Protein AF-A0A0G2G423-F1 (afdb_monomer_lite)

Radius of gyration: 23.47 Å; chains: 1; bounding box: 65×28×78 Å

Foldseek 3Di:
DDDPPPPPPPPPPPDDPVRVVVVVVCVVCDPCCVVCVVVCCVPPPDVVVVVVCVVVVVVVVVVVVVLVVVCVVDVDDPSPLVVCCVPPHVVVSVVVVVVVVVVVVVVVVVVVVVVVVVVVVVVPPCPVVVVCVVVVD

Sequence (137 aa):
MMHFEGRRRSLNRELGRWQIFMIAISTIIGIGFVTRAGEILAFGGPATVLLSFALVGLVAVAVMEGISEMVVTWPISNPLVEFVRRFVDRDFAVVVCVAYWYTWAITFAALISTAGGIVKYWNNSKAAETLVHEFAY

Organism: NCBI:txid420778

pLDDT: mean 81.39, std 15.09, range [38.56, 96.56]

Structure (mmCIF, N/CA/C/O backbone):
data_AF-A0A0G2G423-F1
#
_entry.id   AF-A0A0G2G423-F1
#
loop_
_atom_site.group_PDB
_atom_site.id
_atom_site.type_symbol
_atom_site.label_atom_id
_atom_site.label_alt_id
_atom_site.label_comp_id
_atom_site.label_asym_id
_atom_site.label_entity_id
_atom_site.label_seq_id
_atom_site.pdbx_PDB_ins_code
_atom_site.Cartn_x
_atom_site.Cartn_y
_atom_site.Cartn_z
_atom_site.occupancy
_atom_site.B_iso_or_equiv
_atom_site.auth_seq_id
_atom_site.auth_comp_id
_atom_site.auth_asym_id
_atom_site.auth_atom_id
_atom_site.pdbx_PDB_model_num
ATOM 1 N N . MET A 1 1 ? -0.450 9.132 52.143 1.00 45.62 1 MET A N 1
ATOM 2 C CA . MET A 1 1 ? -0.134 7.737 51.748 1.00 45.62 1 MET A CA 1
ATOM 3 C C . MET A 1 1 ? -1.252 7.280 50.818 1.00 45.62 1 MET A C 1
ATOM 5 O O . MET A 1 1 ? -2.385 7.358 51.253 1.00 45.62 1 MET A O 1
ATOM 9 N N . MET A 1 2 ? -1.075 6.907 49.550 1.00 38.56 2 MET A N 1
ATOM 10 C CA . MET A 1 2 ? 0.096 6.468 48.785 1.00 38.56 2 MET A CA 1
ATOM 11 C C . MET A 1 2 ? 0.048 7.051 47.363 1.00 38.56 2 MET A C 1
ATOM 13 O O . MET A 1 2 ? -1.002 7.057 46.726 1.00 38.56 2 MET A O 1
ATOM 17 N N . HIS A 1 3 ? 1.204 7.505 46.880 1.00 44.69 3 HIS A N 1
ATOM 18 C CA . HIS A 1 3 ? 1.475 7.768 45.471 1.00 44.69 3 HIS A CA 1
ATOM 19 C C . HIS A 1 3 ? 1.554 6.438 44.709 1.00 44.69 3 HIS A C 1
ATOM 21 O O . HIS A 1 3 ? 2.371 5.588 45.060 1.00 44.69 3 HIS A O 1
ATOM 27 N N . PHE A 1 4 ? 0.772 6.285 43.639 1.00 50.41 4 PHE A N 1
ATOM 28 C CA . PHE A 1 4 ? 1.051 5.309 42.584 1.00 50.41 4 PHE A CA 1
ATOM 29 C C . PHE A 1 4 ? 1.582 6.048 41.354 1.00 50.41 4 PHE A C 1
ATOM 31 O O . PHE A 1 4 ? 0.849 6.419 40.441 1.00 50.41 4 PHE A O 1
ATOM 38 N N . GLU A 1 5 ? 2.897 6.259 41.358 1.00 49.69 5 GLU A N 1
ATOM 39 C CA . GLU A 1 5 ? 3.690 6.741 40.229 1.00 49.69 5 GLU A CA 1
ATOM 40 C C . GLU A 1 5 ? 3.854 5.609 39.195 1.00 49.69 5 GLU A C 1
ATOM 42 O O . GLU A 1 5 ? 4.896 4.962 39.076 1.00 49.69 5 GLU A O 1
ATOM 47 N N . GLY A 1 6 ? 2.796 5.316 38.442 1.00 49.88 6 GLY A N 1
ATOM 48 C CA . GLY A 1 6 ? 2.884 4.441 37.278 1.00 49.88 6 GLY A CA 1
ATOM 49 C C . GLY A 1 6 ? 3.476 5.207 36.099 1.00 49.88 6 GLY A C 1
ATOM 50 O O . GLY A 1 6 ? 2.725 5.768 35.306 1.00 49.88 6 GLY A O 1
ATOM 51 N N . ARG A 1 7 ? 4.810 5.233 35.961 1.00 53.59 7 ARG A N 1
ATOM 52 C CA . ARG A 1 7 ? 5.509 5.727 34.756 1.00 53.59 7 ARG A CA 1
ATOM 53 C C . ARG A 1 7 ? 5.048 4.950 33.514 1.00 53.59 7 ARG A C 1
ATOM 55 O O . ARG A 1 7 ? 5.709 4.010 33.077 1.00 53.59 7 ARG A O 1
ATOM 62 N N . ARG A 1 8 ? 3.949 5.370 32.885 1.00 51.66 8 ARG A N 1
ATOM 63 C CA . ARG A 1 8 ? 3.732 5.100 31.463 1.00 51.66 8 ARG A CA 1
ATOM 64 C C . ARG A 1 8 ? 4.736 5.976 30.730 1.00 51.66 8 ARG A C 1
ATOM 66 O O . ARG A 1 8 ? 4.531 7.178 30.611 1.00 51.66 8 ARG A O 1
ATOM 73 N N . ARG A 1 9 ? 5.845 5.400 30.265 1.00 47.81 9 ARG A N 1
ATOM 74 C CA . ARG A 1 9 ? 6.612 6.023 29.181 1.00 47.81 9 ARG A CA 1
ATOM 75 C C . ARG A 1 9 ? 5.669 6.094 27.981 1.00 47.81 9 ARG A C 1
ATOM 77 O O . ARG A 1 9 ? 5.536 5.122 27.245 1.00 47.81 9 ARG A O 1
ATOM 84 N N . SER A 1 10 ? 4.971 7.213 27.823 1.00 51.31 10 SER A N 1
ATOM 85 C CA . SER A 1 10 ? 4.343 7.578 26.564 1.00 51.31 10 SER A CA 1
ATOM 86 C C . SER A 1 10 ? 5.478 7.777 25.567 1.00 51.31 10 SER A C 1
ATOM 88 O O . SER A 1 10 ? 6.140 8.810 25.532 1.00 51.31 10 SER A O 1
ATOM 90 N N . LEU A 1 11 ? 5.774 6.743 24.782 1.00 52.91 11 LEU A N 1
ATOM 91 C CA . LEU A 1 11 ? 6.588 6.899 23.584 1.00 52.91 11 LEU A CA 1
ATOM 92 C C . LEU A 1 11 ? 5.741 7.651 22.554 1.00 52.91 11 LEU A C 1
ATOM 94 O O . LEU A 1 11 ? 5.240 7.064 21.602 1.00 52.91 11 LEU A O 1
ATOM 98 N N . ASN A 1 12 ? 5.581 8.960 22.754 1.00 56.53 12 ASN A N 1
ATOM 99 C CA . ASN A 1 12 ? 5.169 9.868 21.694 1.00 56.53 12 ASN A CA 1
ATOM 100 C C . ASN A 1 12 ? 6.355 10.019 20.748 1.00 56.53 12 ASN A C 1
ATOM 102 O O . ASN A 1 12 ? 7.110 10.986 20.798 1.00 56.53 12 ASN A O 1
ATOM 106 N N . ARG A 1 13 ? 6.549 9.015 19.890 1.00 61.03 13 ARG A N 1
ATOM 107 C CA . ARG A 1 13 ? 7.348 9.194 18.683 1.00 61.03 13 ARG A CA 1
ATOM 108 C C . ARG A 1 13 ? 6.422 9.795 17.637 1.00 61.03 13 ARG A C 1
ATOM 110 O O . ARG A 1 13 ? 5.963 9.108 16.733 1.00 61.03 13 ARG A O 1
ATOM 117 N N . GLU A 1 14 ? 6.079 11.061 17.836 1.00 71.19 14 GLU A N 1
ATOM 118 C CA . GLU A 1 14 ? 5.342 11.828 16.841 1.00 71.19 14 GLU A CA 1
ATOM 119 C C . GLU A 1 14 ? 6.246 11.969 15.614 1.00 71.19 14 GLU A C 1
ATOM 121 O O . GLU A 1 14 ? 7.344 12.524 15.690 1.00 71.19 14 GLU A O 1
ATOM 126 N N . LEU A 1 15 ? 5.827 11.382 14.492 1.00 76.31 15 LEU A N 1
ATOM 127 C CA . LEU A 1 15 ? 6.495 11.617 13.220 1.00 76.31 15 LEU A CA 1
ATOM 128 C C . LEU A 1 15 ? 6.177 13.048 12.785 1.00 76.31 15 LEU A C 1
ATOM 130 O O . LEU A 1 15 ? 5.019 13.466 12.776 1.00 76.31 15 LEU A O 1
ATOM 134 N N . GLY A 1 16 ? 7.207 13.794 12.394 1.00 86.62 16 GLY A N 1
ATOM 135 C CA . GLY A 1 16 ? 7.025 15.141 11.869 1.00 86.62 16 GLY A CA 1
ATOM 136 C C . GLY A 1 16 ? 6.155 15.125 10.610 1.00 86.62 16 GLY A C 1
ATOM 137 O O . GLY A 1 16 ? 6.204 14.182 9.821 1.00 86.62 16 GLY A O 1
ATOM 138 N N . ARG A 1 17 ? 5.396 16.201 10.374 1.00 86.56 17 ARG A N 1
ATOM 139 C CA . ARG A 1 17 ? 4.499 16.341 9.209 1.00 86.56 17 ARG A CA 1
ATOM 140 C C . ARG A 1 17 ? 5.189 15.998 7.881 1.00 86.56 17 ARG A C 1
ATOM 142 O O . ARG A 1 17 ? 4.625 15.292 7.054 1.00 86.56 17 ARG A O 1
ATOM 149 N N . TRP A 1 18 ? 6.439 16.431 7.719 1.00 90.88 18 TRP A N 1
ATOM 150 C CA . TRP A 1 18 ? 7.257 16.120 6.546 1.00 90.88 18 TRP A CA 1
ATOM 151 C C . TRP A 1 18 ? 7.677 14.651 6.455 1.00 90.88 18 TRP A C 1
ATOM 153 O O . TRP A 1 18 ? 7.725 14.110 5.359 1.00 90.88 18 TRP A O 1
ATOM 163 N N . GLN A 1 19 ? 7.939 13.980 7.579 1.00 91.94 19 GLN A N 1
ATOM 164 C CA . GLN A 1 19 ? 8.260 12.548 7.580 1.00 91.94 19 GLN A CA 1
ATOM 165 C C . GLN A 1 19 ? 7.049 11.728 7.136 1.00 91.94 19 GLN A C 1
ATOM 167 O O . GLN A 1 19 ? 7.180 10.846 6.294 1.00 91.94 19 GLN A O 1
ATOM 172 N N . ILE A 1 20 ? 5.863 12.066 7.648 1.00 90.12 20 ILE A N 1
ATOM 173 C CA . ILE A 1 20 ? 4.602 11.431 7.245 1.00 90.12 20 ILE A CA 1
ATOM 174 C C . ILE A 1 20 ? 4.340 11.674 5.754 1.00 90.12 20 ILE A C 1
ATOM 176 O O . ILE A 1 20 ? 4.015 10.741 5.025 1.00 90.12 20 ILE A O 1
ATOM 180 N N . PHE A 1 21 ? 4.551 12.904 5.280 1.00 91.94 21 PHE A N 1
ATOM 181 C CA . PHE A 1 21 ? 4.389 13.249 3.869 1.00 91.94 21 PHE A CA 1
ATOM 182 C C . PHE A 1 21 ? 5.345 12.468 2.954 1.00 91.94 21 PHE A C 1
ATOM 184 O O . PHE A 1 21 ? 4.922 11.944 1.927 1.00 91.94 21 PHE A O 1
ATOM 191 N N . MET A 1 22 ? 6.613 12.311 3.348 1.00 90.75 22 MET A N 1
ATOM 192 C CA . MET A 1 22 ? 7.589 11.526 2.583 1.00 90.75 22 MET A CA 1
ATOM 193 C C . MET A 1 22 ? 7.239 10.033 2.539 1.00 90.75 22 MET A C 1
ATOM 195 O O . MET A 1 22 ? 7.421 9.397 1.502 1.00 90.75 22 MET A O 1
ATOM 199 N N . ILE A 1 23 ? 6.694 9.477 3.626 1.00 90.62 23 ILE A N 1
ATOM 200 C CA . ILE A 1 23 ? 6.188 8.094 3.656 1.00 90.62 23 ILE A CA 1
ATOM 201 C C . ILE A 1 23 ? 4.979 7.935 2.722 1.00 90.62 23 ILE A C 1
ATOM 203 O O . ILE A 1 23 ? 4.865 6.936 2.010 1.00 90.62 23 ILE A O 1
ATOM 207 N N . ALA A 1 24 ? 4.086 8.925 2.689 1.00 89.69 24 ALA A N 1
ATOM 208 C CA . ALA A 1 24 ? 2.937 8.905 1.792 1.00 89.69 24 ALA A CA 1
ATOM 209 C C . ALA A 1 24 ? 3.373 8.957 0.317 1.00 89.69 24 ALA A C 1
ATOM 211 O O . ALA A 1 24 ? 2.943 8.122 -0.477 1.00 89.69 24 ALA A O 1
ATOM 212 N N . ILE A 1 25 ? 4.283 9.871 -0.045 1.00 90.88 25 ILE A N 1
ATOM 213 C CA . ILE A 1 25 ? 4.783 10.003 -1.425 1.00 90.88 25 ILE A CA 1
ATOM 214 C C . ILE A 1 25 ? 5.461 8.720 -1.901 1.00 90.88 25 ILE A C 1
ATOM 216 O O . ILE A 1 25 ? 5.198 8.266 -3.017 1.00 90.88 25 ILE A O 1
ATOM 220 N N . SER A 1 26 ? 6.326 8.128 -1.074 1.00 89.12 26 SER A N 1
ATOM 221 C CA . SER A 1 26 ? 7.058 6.921 -1.466 1.00 89.12 26 SER A CA 1
ATOM 222 C C . SER A 1 26 ? 6.119 5.746 -1.743 1.00 89.12 26 SER A C 1
ATOM 224 O O . SER A 1 26 ? 6.373 4.960 -2.656 1.00 89.12 26 SER A O 1
ATOM 226 N N . THR A 1 27 ? 5.004 5.672 -1.013 1.00 85.62 27 THR A N 1
ATOM 227 C CA . THR A 1 27 ? 3.980 4.638 -1.194 1.00 85.62 27 THR A CA 1
ATOM 228 C C . THR A 1 27 ? 3.153 4.866 -2.462 1.00 85.62 27 THR A C 1
ATOM 230 O O . THR A 1 27 ? 2.878 3.908 -3.179 1.00 85.62 27 THR A O 1
ATOM 233 N N . ILE A 1 28 ? 2.783 6.116 -2.765 1.00 86.69 28 ILE A N 1
ATOM 234 C CA . ILE A 1 28 ? 1.946 6.449 -3.931 1.00 86.69 28 ILE A CA 1
ATOM 235 C C . ILE A 1 28 ? 2.713 6.273 -5.245 1.00 86.69 28 ILE A C 1
ATOM 237 O O . ILE A 1 28 ? 2.162 5.742 -6.205 1.00 86.69 28 ILE A O 1
ATOM 241 N N . ILE A 1 29 ? 3.975 6.713 -5.305 1.00 87.81 29 ILE A N 1
ATOM 242 C CA . ILE A 1 29 ? 4.775 6.594 -6.531 1.00 87.81 29 ILE A CA 1
ATOM 243 C C . ILE A 1 29 ? 5.181 5.133 -6.744 1.00 87.81 29 ILE A C 1
ATOM 245 O O . ILE A 1 29 ? 4.956 4.587 -7.822 1.00 87.81 29 ILE A O 1
ATOM 249 N N . GLY A 1 30 ? 5.723 4.487 -5.706 1.00 79.75 30 GLY A N 1
ATOM 250 C CA . GLY A 1 30 ? 6.098 3.074 -5.713 1.00 79.75 30 GLY A CA 1
ATOM 251 C C . GLY A 1 30 ? 7.113 2.668 -6.796 1.00 79.75 30 GLY A C 1
ATOM 252 O O . GLY A 1 30 ? 7.367 3.353 -7.783 1.00 79.75 30 GLY A O 1
ATOM 253 N N . ILE A 1 31 ? 7.710 1.484 -6.643 1.00 80.38 31 ILE A N 1
ATOM 254 C CA . ILE A 1 31 ? 8.599 0.930 -7.682 1.00 80.38 31 ILE A CA 1
ATOM 255 C C . ILE A 1 31 ? 7.816 0.321 -8.857 1.00 80.38 31 ILE A C 1
ATOM 257 O O . ILE A 1 31 ? 8.343 0.192 -9.958 1.00 80.38 31 ILE A O 1
ATOM 261 N N . GLY A 1 32 ? 6.546 -0.038 -8.628 1.00 75.56 32 GLY A N 1
ATOM 262 C CA . GLY A 1 32 ? 5.682 -0.668 -9.627 1.00 75.56 32 GLY A CA 1
ATOM 263 C C . GLY A 1 32 ? 5.336 0.253 -10.795 1.00 75.56 32 GLY A C 1
ATOM 264 O O . GLY A 1 32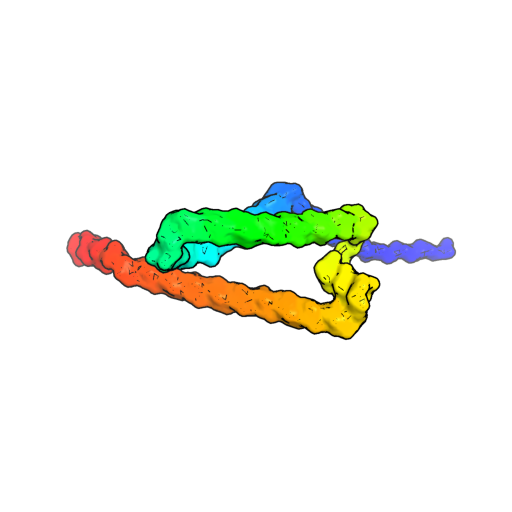 ? 5.224 -0.219 -11.922 1.00 75.56 32 GLY A O 1
ATOM 265 N N . PHE A 1 33 ? 5.239 1.565 -10.557 1.00 83.19 33 PHE A N 1
ATOM 266 C CA . PHE A 1 33 ? 5.056 2.541 -11.630 1.00 83.19 33 PHE A CA 1
ATOM 267 C C . PHE A 1 33 ? 6.231 2.496 -12.611 1.00 83.19 33 PHE A C 1
ATOM 269 O O . PHE A 1 33 ? 6.034 2.353 -13.813 1.00 83.19 33 PHE A O 1
ATOM 276 N N . VAL A 1 34 ? 7.460 2.532 -12.090 1.00 80.19 34 VAL A N 1
ATOM 277 C CA . VAL A 1 34 ? 8.681 2.571 -12.905 1.00 80.19 34 VAL A CA 1
ATOM 278 C C . VAL A 1 34 ? 8.850 1.297 -13.729 1.00 80.19 34 VAL A C 1
ATOM 280 O O . VAL A 1 34 ? 9.245 1.365 -14.890 1.00 80.19 34 VAL A O 1
ATOM 283 N N . THR A 1 35 ? 8.535 0.132 -13.164 1.00 82.44 35 THR A N 1
ATOM 284 C CA . THR A 1 35 ? 8.745 -1.142 -13.863 1.00 82.44 35 THR A CA 1
ATOM 285 C C . THR A 1 35 ? 7.628 -1.507 -14.829 1.00 82.44 35 THR A C 1
ATOM 287 O O . THR A 1 35 ? 7.893 -2.186 -15.817 1.00 82.44 35 THR A O 1
ATOM 290 N N . ARG A 1 36 ? 6.394 -1.047 -14.590 1.00 83.00 36 ARG A N 1
ATOM 291 C CA . ARG A 1 36 ? 5.231 -1.404 -15.421 1.00 83.00 36 ARG A CA 1
ATOM 292 C C . ARG A 1 36 ? 4.838 -0.331 -16.436 1.00 83.00 36 ARG A C 1
ATOM 294 O O . ARG A 1 36 ? 4.144 -0.657 -17.395 1.00 83.00 36 ARG A O 1
ATOM 301 N N . ALA A 1 37 ? 5.265 0.925 -16.273 1.00 84.44 37 ALA A N 1
ATOM 302 C CA . ALA A 1 37 ? 4.837 2.026 -17.146 1.00 84.44 37 ALA A CA 1
ATOM 303 C C . ALA A 1 37 ? 5.118 1.764 -18.637 1.00 84.44 37 ALA A C 1
ATOM 305 O O . ALA A 1 37 ? 4.261 2.036 -19.477 1.00 84.44 37 ALA A O 1
ATOM 306 N N . GLY A 1 38 ? 6.284 1.195 -18.966 1.00 83.19 38 GLY A N 1
ATOM 307 C CA . GLY A 1 38 ? 6.656 0.887 -20.352 1.00 83.19 38 GLY A CA 1
ATOM 308 C C . GLY A 1 38 ? 5.796 -0.210 -20.987 1.00 83.19 38 GLY A C 1
ATOM 309 O O . GLY A 1 38 ? 5.374 -0.073 -22.133 1.00 83.19 38 GLY A O 1
ATOM 310 N N . GLU A 1 39 ? 5.483 -1.267 -20.234 1.00 84.00 39 GLU A N 1
ATOM 311 C CA . GLU A 1 39 ? 4.637 -2.374 -20.705 1.00 84.00 39 GLU A CA 1
ATOM 312 C C . GLU A 1 39 ? 3.198 -1.911 -20.957 1.00 84.00 39 GLU A C 1
ATOM 314 O O . GLU A 1 39 ? 2.603 -2.233 -21.984 1.00 84.00 39 GLU A O 1
ATOM 319 N N . ILE A 1 40 ? 2.651 -1.111 -20.038 1.00 86.06 40 ILE A N 1
ATOM 320 C CA . ILE A 1 40 ? 1.282 -0.595 -20.126 1.00 86.06 40 ILE A CA 1
ATOM 321 C C . ILE A 1 40 ? 1.142 0.352 -21.329 1.00 86.06 40 ILE A C 1
ATOM 323 O O . ILE A 1 40 ? 0.148 0.289 -22.055 1.00 86.06 40 ILE A O 1
ATOM 327 N N . LEU A 1 41 ? 2.160 1.179 -21.588 1.00 87.06 41 LEU A N 1
ATOM 328 C CA . LEU A 1 41 ? 2.186 2.071 -22.746 1.00 87.06 41 LEU A CA 1
ATOM 329 C C . LEU A 1 41 ? 2.291 1.304 -24.072 1.00 87.06 41 LEU A C 1
ATOM 331 O O . LEU A 1 41 ? 1.589 1.647 -25.023 1.00 87.06 41 LEU A O 1
ATOM 335 N N . ALA A 1 42 ? 3.127 0.263 -24.126 1.00 87.06 42 ALA A N 1
ATOM 336 C CA . ALA A 1 42 ? 3.293 -0.574 -25.314 1.00 87.06 42 ALA A CA 1
ATOM 337 C C . ALA A 1 42 ? 2.030 -1.387 -25.647 1.00 87.06 42 ALA A C 1
ATOM 339 O O . ALA A 1 42 ? 1.724 -1.587 -26.819 1.00 87.06 42 ALA A O 1
ATOM 340 N N . PHE A 1 43 ? 1.292 -1.837 -24.629 1.00 86.25 43 PHE A N 1
ATOM 341 C CA . PHE A 1 43 ? 0.090 -2.649 -24.812 1.00 86.25 43 PHE A CA 1
ATOM 342 C C . PHE A 1 43 ? -1.157 -1.818 -25.147 1.00 86.25 43 PHE A C 1
ATOM 344 O O . PHE A 1 43 ? -1.928 -2.190 -26.028 1.00 86.25 43 PHE A O 1
ATOM 351 N N . GLY A 1 44 ? -1.379 -0.704 -24.443 1.00 82.31 44 GLY A N 1
ATOM 352 C CA . GLY A 1 44 ? -2.625 0.067 -24.535 1.00 82.31 44 GLY A CA 1
ATOM 353 C C . GLY A 1 44 ? -2.576 1.298 -25.446 1.00 82.31 44 GLY A C 1
ATOM 354 O O . GLY A 1 44 ? -3.627 1.812 -25.836 1.00 82.31 44 GLY A O 1
ATOM 355 N N . GLY A 1 45 ? -1.389 1.810 -25.778 1.00 88.50 45 GLY A N 1
ATOM 356 C CA . GLY A 1 45 ? -1.237 3.121 -26.414 1.00 88.50 45 GLY A CA 1
ATOM 357 C C . GLY A 1 45 ? -1.530 4.298 -25.460 1.00 88.50 45 GLY A C 1
ATOM 358 O O . GLY A 1 45 ? -2.184 4.140 -24.431 1.00 88.50 45 GLY A O 1
ATOM 359 N N . PRO A 1 46 ? -1.068 5.521 -25.775 1.00 87.12 46 PRO A N 1
ATOM 360 C CA . PRO A 1 46 ? -1.004 6.630 -24.813 1.00 87.12 46 PRO A CA 1
ATOM 361 C C . PRO A 1 46 ? -2.369 7.104 -24.290 1.00 87.12 46 PRO A C 1
ATOM 363 O O . PRO A 1 46 ? -2.485 7.503 -23.131 1.00 87.12 46 PRO A O 1
ATOM 366 N N . ALA A 1 47 ? -3.416 7.041 -25.117 1.00 89.88 47 ALA A N 1
ATOM 367 C CA . ALA A 1 47 ? -4.748 7.516 -24.743 1.00 89.88 47 ALA A CA 1
ATOM 368 C C . ALA A 1 47 ? -5.431 6.621 -23.693 1.00 89.88 47 ALA A C 1
ATOM 370 O O . ALA A 1 47 ? -6.083 7.123 -22.778 1.00 89.88 47 ALA A O 1
ATOM 371 N N . THR A 1 48 ? -5.268 5.298 -23.793 1.00 87.50 48 THR A N 1
ATOM 372 C CA . THR A 1 48 ? -5.924 4.355 -22.871 1.00 87.50 48 THR A CA 1
ATOM 373 C C . THR A 1 48 ? -5.256 4.357 -21.498 1.00 87.50 48 THR A C 1
ATOM 375 O O . THR A 1 48 ? -5.946 4.271 -20.484 1.00 87.50 48 THR A O 1
ATOM 378 N N . VAL A 1 49 ? -3.932 4.552 -21.447 1.00 89.81 49 VAL A N 1
ATOM 379 C CA . VAL A 1 49 ? -3.183 4.681 -20.191 1.00 89.81 49 VAL A CA 1
ATOM 380 C C . VAL A 1 49 ? -3.681 5.881 -19.389 1.00 89.81 49 VAL A C 1
ATOM 382 O O . VAL A 1 49 ? -4.030 5.722 -18.222 1.00 89.81 49 VAL A O 1
ATOM 385 N N . LEU A 1 50 ? -3.813 7.053 -20.017 1.00 90.25 50 LEU A N 1
ATOM 386 C CA . LEU A 1 50 ? -4.337 8.251 -19.350 1.00 90.25 50 LEU A CA 1
ATOM 387 C C . LEU A 1 50 ? -5.770 8.056 -18.844 1.00 90.25 50 LEU A C 1
ATOM 389 O O . LEU A 1 50 ? -6.070 8.405 -17.703 1.00 90.25 50 LEU A O 1
ATOM 393 N N . LEU A 1 51 ? -6.638 7.456 -19.663 1.00 92.31 51 LEU A N 1
ATOM 394 C CA . LEU A 1 51 ? -8.022 7.193 -19.277 1.00 92.31 51 LEU A CA 1
ATOM 395 C C . LEU A 1 51 ? -8.108 6.217 -18.093 1.00 92.31 51 LEU A C 1
ATOM 397 O O . LEU A 1 51 ? -8.850 6.466 -17.146 1.00 92.31 51 LEU A O 1
ATOM 401 N N . SER A 1 52 ? -7.322 5.137 -18.112 1.00 90.62 52 SER A N 1
ATOM 402 C CA . SER A 1 52 ? -7.286 4.156 -17.021 1.00 90.62 52 SER A CA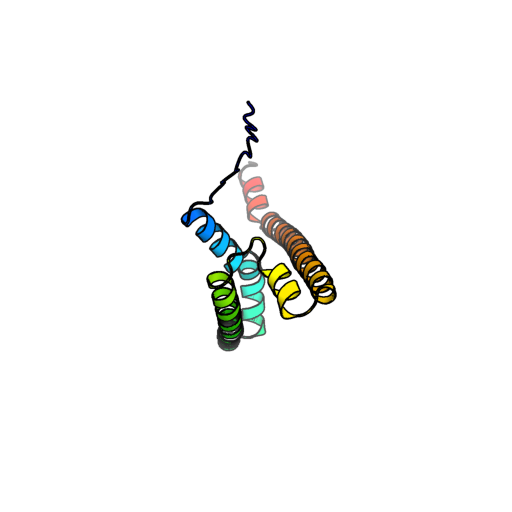 1
ATOM 403 C C . SER A 1 52 ? -6.791 4.765 -15.705 1.00 90.62 52 SER A C 1
ATOM 405 O O . SER A 1 52 ? -7.408 4.543 -14.664 1.00 90.62 52 SER A O 1
ATOM 407 N N . PHE A 1 53 ? -5.744 5.598 -15.751 1.00 89.75 53 PHE A N 1
ATOM 408 C CA . PHE A 1 53 ? -5.227 6.293 -14.572 1.00 89.75 53 PHE A CA 1
ATOM 409 C C . PHE A 1 53 ? -6.248 7.277 -13.999 1.00 89.75 53 PHE A C 1
ATOM 411 O O . PHE A 1 53 ? -6.438 7.314 -12.785 1.00 89.75 53 PHE A O 1
ATOM 418 N N . ALA A 1 54 ? -6.937 8.040 -14.853 1.00 93.50 54 ALA A N 1
ATOM 419 C CA . ALA A 1 54 ? -7.965 8.981 -14.418 1.00 93.50 54 ALA A CA 1
ATOM 420 C C . ALA A 1 54 ? -9.163 8.268 -13.769 1.00 93.50 54 ALA A C 1
ATOM 422 O O . ALA A 1 54 ? -9.623 8.680 -12.706 1.00 93.50 54 ALA A O 1
ATOM 423 N N . LEU A 1 55 ? -9.641 7.175 -14.374 1.00 95.50 55 LEU A N 1
ATOM 424 C CA . LEU A 1 55 ? -10.777 6.410 -13.855 1.00 95.50 55 LEU A CA 1
ATOM 425 C C . LEU A 1 55 ? -10.457 5.744 -12.513 1.00 95.50 55 LEU A C 1
ATOM 427 O O . LEU A 1 55 ? -11.212 5.903 -11.554 1.00 95.50 55 LEU A O 1
ATOM 431 N N . VAL A 1 56 ? -9.330 5.033 -12.418 1.00 93.50 56 VAL A N 1
ATOM 432 C CA . VAL A 1 56 ? -8.922 4.372 -11.168 1.00 93.50 56 VAL A CA 1
ATOM 433 C C . VAL A 1 56 ? -8.598 5.407 -10.089 1.00 93.50 56 VAL A C 1
ATOM 435 O O . VAL A 1 56 ? -8.980 5.225 -8.933 1.00 93.50 56 VAL A O 1
ATOM 438 N N . GLY A 1 57 ? -7.957 6.518 -10.463 1.00 93.38 57 GLY A N 1
ATOM 439 C CA . GLY A 1 57 ? -7.676 7.629 -9.558 1.00 93.38 57 GLY A CA 1
ATOM 440 C C . GLY A 1 57 ? -8.944 8.249 -8.973 1.00 93.38 57 GLY A C 1
ATOM 441 O O . GLY A 1 57 ? -9.004 8.484 -7.770 1.00 93.38 57 GLY A O 1
ATOM 442 N N . LEU A 1 58 ? -9.985 8.447 -9.786 1.00 96.56 58 LEU A N 1
ATOM 443 C CA . LEU A 1 58 ? -11.261 8.995 -9.322 1.00 96.56 58 LEU A CA 1
ATOM 444 C C . LEU A 1 58 ? -11.948 8.077 -8.303 1.00 96.56 58 LEU A C 1
ATOM 446 O O . LEU A 1 58 ? -12.427 8.550 -7.274 1.00 96.56 58 LEU A O 1
ATOM 450 N N . VAL A 1 59 ? -11.944 6.764 -8.549 1.00 96.25 59 VAL A N 1
ATOM 451 C CA . VAL A 1 59 ? -12.474 5.780 -7.590 1.00 96.25 59 VAL A CA 1
ATOM 452 C C . VAL A 1 59 ? -11.661 5.794 -6.293 1.00 96.25 59 VAL A C 1
ATOM 454 O O . VAL A 1 59 ? -12.240 5.800 -5.209 1.00 96.25 59 VAL A O 1
ATOM 457 N N . ALA A 1 60 ? -10.330 5.845 -6.384 1.00 93.81 60 ALA A N 1
ATOM 458 C CA . ALA A 1 60 ? -9.460 5.878 -5.212 1.00 93.81 60 ALA A CA 1
ATOM 459 C C . ALA A 1 60 ? -9.678 7.137 -4.356 1.00 93.81 60 ALA A C 1
ATOM 461 O O . ALA A 1 60 ? -9.756 7.030 -3.133 1.00 93.81 60 ALA A O 1
ATOM 462 N N . VAL A 1 61 ? -9.829 8.310 -4.984 1.00 95.06 61 VAL A N 1
ATOM 463 C CA . VAL A 1 61 ? -10.144 9.565 -4.282 1.00 95.06 61 VAL A CA 1
ATOM 464 C C . VAL A 1 61 ? -11.503 9.468 -3.594 1.00 95.06 61 VAL A C 1
ATOM 466 O O . VAL A 1 61 ? -11.593 9.770 -2.409 1.00 95.06 61 VAL A O 1
ATOM 469 N N . ALA A 1 62 ? -12.536 8.973 -4.282 1.00 95.88 62 ALA A N 1
ATOM 470 C CA . ALA A 1 62 ? -13.867 8.823 -3.693 1.00 95.88 62 ALA A CA 1
ATOM 471 C C . ALA A 1 62 ? -13.864 7.911 -2.450 1.00 95.88 62 ALA A C 1
ATOM 473 O O . ALA A 1 62 ? -14.498 8.224 -1.443 1.00 95.88 62 ALA A O 1
ATOM 474 N N . VAL A 1 63 ? -13.114 6.804 -2.492 1.00 94.00 63 VAL A N 1
ATOM 475 C CA . VAL A 1 63 ? -12.950 5.905 -1.338 1.00 94.00 63 VAL A CA 1
ATOM 476 C C . VAL A 1 63 ? -12.167 6.582 -0.210 1.00 94.00 63 VAL A C 1
ATOM 478 O O . VAL A 1 63 ? -12.543 6.460 0.956 1.00 94.00 63 VAL A O 1
ATOM 481 N N . MET A 1 64 ? -11.088 7.299 -0.535 1.00 92.69 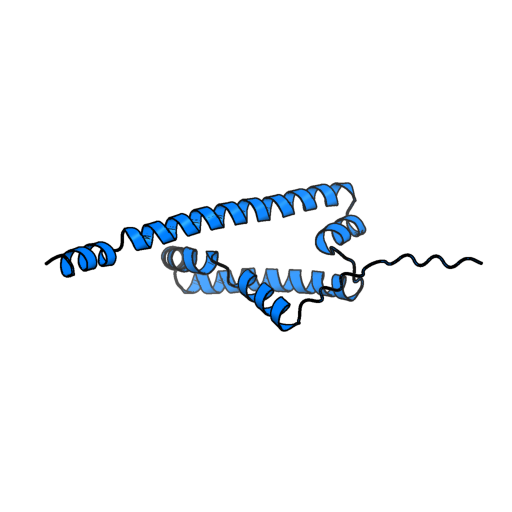64 MET A N 1
ATOM 482 C CA . MET A 1 64 ? -10.236 7.941 0.467 1.00 92.69 64 MET A CA 1
ATOM 483 C C . MET A 1 64 ? -10.948 9.088 1.188 1.00 92.69 64 MET A C 1
ATOM 485 O O . MET A 1 64 ? -10.778 9.219 2.399 1.00 92.69 64 MET A O 1
ATOM 489 N N . GLU A 1 65 ? -11.767 9.878 0.492 1.00 94.19 65 GLU A N 1
ATOM 490 C CA . GLU A 1 65 ? -12.607 10.917 1.108 1.00 94.19 65 GLU A CA 1
ATOM 491 C C . GLU A 1 65 ? -13.584 10.300 2.119 1.00 94.19 65 GLU A C 1
ATOM 493 O O . GLU A 1 65 ? -13.624 10.721 3.275 1.00 94.19 65 GLU A O 1
ATOM 498 N N . GLY A 1 66 ? -14.268 9.210 1.746 1.00 92.25 66 GLY A N 1
ATOM 499 C CA . GLY A 1 66 ? -15.180 8.508 2.654 1.00 92.25 66 GLY A CA 1
ATOM 500 C C . GLY A 1 66 ? -14.486 7.980 3.915 1.00 92.25 66 GLY A C 1
ATOM 501 O O . GLY A 1 66 ? -14.986 8.147 5.026 1.00 92.25 66 GLY A O 1
ATOM 502 N N . ILE A 1 67 ? -13.293 7.394 3.776 1.00 90.94 67 ILE A N 1
ATOM 503 C CA . ILE A 1 67 ? -12.505 6.946 4.936 1.00 90.94 67 ILE A CA 1
ATOM 504 C C . ILE A 1 67 ? -12.020 8.146 5.764 1.00 90.94 67 ILE A C 1
ATOM 506 O O . ILE A 1 67 ? -12.011 8.083 6.994 1.00 90.94 67 ILE A O 1
ATOM 510 N N . SER A 1 68 ? -11.630 9.244 5.117 1.00 91.12 68 SER A N 1
ATOM 511 C CA . SER A 1 68 ? -11.096 10.433 5.788 1.00 91.12 68 SER A CA 1
ATOM 512 C C . SER A 1 68 ? -12.140 11.104 6.681 1.00 91.12 68 SER A C 1
ATOM 514 O O . SER A 1 68 ? -11.824 11.444 7.822 1.00 91.12 68 SER A O 1
ATOM 516 N N . GLU A 1 69 ? -13.392 11.209 6.235 1.00 92.94 69 GLU A N 1
ATOM 517 C CA . GLU A 1 69 ? -14.496 11.720 7.061 1.00 92.94 69 GLU A CA 1
ATOM 518 C C . GLU A 1 69 ? -14.723 10.866 8.321 1.00 92.94 69 GLU A C 1
ATOM 520 O O . GLU A 1 69 ? -14.919 11.392 9.426 1.00 92.94 69 GLU A O 1
ATOM 525 N N . MET A 1 70 ? -14.617 9.538 8.191 1.00 90.75 70 MET A N 1
ATOM 526 C CA . MET A 1 70 ? -14.724 8.613 9.325 1.00 90.75 70 MET A CA 1
ATOM 527 C C . MET A 1 70 ? -13.565 8.792 10.319 1.00 90.75 70 MET A C 1
ATOM 529 O O . MET A 1 70 ? -13.794 8.807 11.530 1.00 90.75 70 MET A O 1
ATOM 533 N N . VAL A 1 71 ? -12.333 8.984 9.827 1.00 90.50 71 VAL A N 1
ATOM 534 C CA . VAL A 1 71 ? -11.138 9.214 10.664 1.00 90.50 71 VAL A CA 1
ATOM 535 C C . VAL A 1 71 ? -11.209 10.542 11.418 1.00 90.50 71 VAL A C 1
ATOM 537 O O . VAL A 1 71 ? -10.843 10.586 12.593 1.00 90.50 71 VAL A O 1
ATOM 540 N N . VAL A 1 72 ? -11.689 11.613 10.778 1.00 90.31 72 VAL A N 1
ATOM 541 C CA . VAL A 1 72 ? -11.833 12.932 11.423 1.00 90.31 72 VAL A CA 1
ATOM 542 C C . VAL A 1 72 ? -12.874 12.887 12.541 1.00 90.31 72 VAL A C 1
ATOM 544 O O . VAL A 1 72 ? -12.679 13.501 13.589 1.00 90.31 72 VAL A O 1
ATOM 547 N N . THR A 1 73 ? -13.957 12.135 12.346 1.00 88.38 73 THR A N 1
ATOM 548 C CA . THR A 1 73 ? -15.043 12.041 13.330 1.00 88.38 73 THR A CA 1
ATOM 549 C C . THR A 1 73 ? -14.667 11.154 14.525 1.00 88.38 73 THR A C 1
ATOM 551 O O . THR A 1 73 ? -15.023 11.468 15.660 1.00 88.38 73 THR A O 1
ATOM 554 N N . TRP A 1 74 ? -13.934 10.058 14.293 1.00 86.25 74 TRP A N 1
ATOM 555 C CA . TRP A 1 74 ? -13.537 9.098 15.330 1.00 86.25 74 TRP A CA 1
ATOM 556 C C . TRP A 1 74 ? -12.043 8.760 15.233 1.00 86.25 74 TRP A C 1
ATOM 558 O O . TRP A 1 74 ? -11.672 7.775 14.588 1.00 86.25 74 TRP A O 1
ATOM 568 N N . PRO A 1 75 ? -11.165 9.528 15.905 1.00 85.44 75 PRO A N 1
ATOM 569 C CA . PRO A 1 75 ? -9.733 9.267 15.889 1.00 85.44 75 PRO A CA 1
ATOM 570 C C . PRO A 1 75 ? -9.404 8.069 16.788 1.00 85.44 75 PRO A C 1
ATOM 572 O O . PRO A 1 75 ? -9.202 8.197 17.996 1.00 85.44 75 PRO A O 1
ATOM 575 N N . ILE A 1 76 ? -9.355 6.885 16.187 1.00 84.06 76 ILE A N 1
ATOM 576 C CA . ILE A 1 76 ? -8.983 5.629 16.842 1.00 84.06 76 ILE A CA 1
ATOM 577 C C . ILE A 1 76 ? -7.657 5.099 16.298 1.00 84.06 76 ILE A C 1
ATOM 579 O O . ILE A 1 76 ? -7.353 5.196 15.109 1.00 84.06 76 ILE A O 1
ATOM 583 N N . SER A 1 77 ? -6.857 4.500 17.179 1.00 74.88 77 SER A N 1
ATOM 584 C CA . SER A 1 77 ? -5.648 3.781 16.781 1.00 74.88 77 SER A CA 1
ATOM 585 C C . SER A 1 77 ? -6.037 2.552 15.954 1.00 74.88 77 SER A C 1
ATOM 587 O O . SER A 1 77 ? -6.785 1.711 16.441 1.00 74.88 77 SER A O 1
ATOM 589 N N . ASN A 1 78 ? -5.499 2.437 14.734 1.00 81.50 78 ASN A N 1
ATOM 590 C CA . ASN A 1 78 ? -5.853 1.421 13.726 1.00 81.50 78 ASN A CA 1
ATOM 591 C C . ASN A 1 78 ? -7.284 1.552 13.146 1.00 81.50 78 ASN A C 1
ATOM 593 O O . ASN A 1 78 ? -8.123 0.671 13.345 1.00 81.50 78 ASN A O 1
ATOM 597 N N . PRO A 1 79 ? -7.562 2.622 12.380 1.00 80.88 79 PRO A N 1
ATOM 598 C CA . PRO A 1 79 ? -8.901 2.897 11.862 1.00 80.88 79 PRO A CA 1
ATOM 599 C C . PRO A 1 79 ? -9.405 1.836 10.873 1.00 80.88 79 PRO A C 1
ATOM 601 O O . PRO A 1 79 ? -10.583 1.503 10.888 1.00 80.88 79 PRO A O 1
ATOM 604 N N . LEU A 1 80 ? -8.535 1.245 10.046 1.00 82.62 80 LEU A N 1
ATOM 605 C CA . LEU A 1 80 ? -8.968 0.365 8.951 1.00 82.62 80 LEU A CA 1
ATOM 606 C C . LEU A 1 80 ? -9.669 -0.915 9.430 1.00 82.62 80 LEU A C 1
ATOM 608 O O . LEU A 1 80 ? -10.716 -1.273 8.904 1.00 82.62 80 LEU A O 1
ATOM 612 N N . VAL A 1 81 ? -9.117 -1.605 10.430 1.00 87.00 81 VAL A N 1
ATOM 613 C CA . VAL A 1 81 ? -9.721 -2.849 10.947 1.00 87.00 81 VAL A CA 1
ATOM 614 C C . VAL A 1 81 ? -10.827 -2.541 11.955 1.00 87.00 81 VAL A C 1
ATOM 616 O O . VAL A 1 81 ? -11.852 -3.222 11.989 1.00 87.00 81 VAL A O 1
ATOM 619 N N . GLU A 1 82 ? -10.644 -1.499 12.764 1.00 87.31 82 GLU A N 1
ATOM 620 C CA . GLU A 1 82 ? -11.584 -1.170 13.832 1.00 87.31 82 GLU A CA 1
ATOM 621 C C . GLU A 1 82 ? -12.881 -0.545 13.289 1.00 87.31 82 GLU A C 1
ATOM 623 O O . GLU A 1 82 ? -13.953 -0.825 13.821 1.00 87.31 82 GLU A O 1
ATOM 628 N N . PHE A 1 83 ? -12.839 0.190 12.168 1.00 89.19 83 PHE A N 1
ATOM 629 C CA . PHE A 1 83 ? -14.060 0.623 11.479 1.00 89.19 83 PHE A CA 1
ATOM 630 C C . PHE A 1 83 ? -14.867 -0.559 10.947 1.00 89.19 83 PHE A C 1
ATOM 632 O O . PHE A 1 83 ? -16.076 -0.615 11.162 1.00 89.19 83 PHE A O 1
ATOM 639 N N . VAL A 1 84 ? -14.221 -1.552 10.333 1.00 88.75 84 VAL A N 1
ATOM 640 C CA . VAL A 1 84 ? -14.923 -2.753 9.851 1.00 88.75 84 VAL A CA 1
ATOM 641 C C . VAL A 1 84 ? -15.547 -3.521 11.014 1.00 88.75 84 VAL A C 1
ATOM 643 O O . VAL A 1 84 ? -16.710 -3.915 10.947 1.00 88.75 84 VAL A O 1
ATOM 646 N N . ARG A 1 85 ? -14.807 -3.663 12.118 1.00 88.75 85 ARG A N 1
ATOM 647 C CA . ARG A 1 85 ? -15.293 -4.313 13.339 1.00 88.75 85 ARG A CA 1
ATOM 648 C C . ARG A 1 85 ? -16.492 -3.599 13.956 1.00 88.75 85 ARG A C 1
ATOM 650 O O . ARG A 1 85 ? -17.331 -4.248 14.577 1.00 88.75 85 ARG A O 1
ATOM 657 N N . ARG A 1 86 ? -16.550 -2.272 13.830 1.00 87.19 86 ARG A N 1
ATOM 658 C CA . ARG A 1 86 ? -17.591 -1.442 14.438 1.00 87.19 86 ARG A CA 1
ATOM 659 C C . ARG A 1 86 ? -18.846 -1.314 13.575 1.00 87.19 86 ARG A C 1
ATOM 661 O O . ARG A 1 86 ? -19.932 -1.282 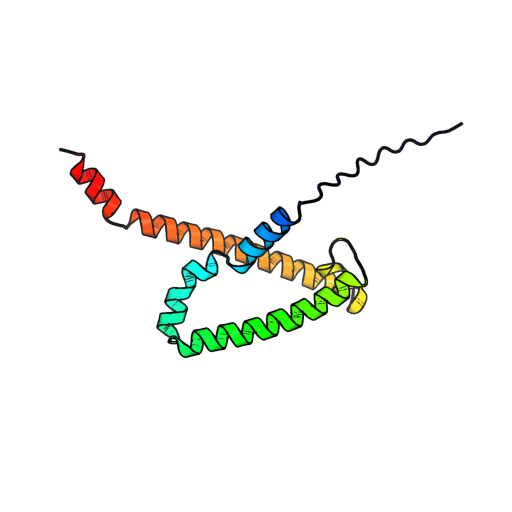14.145 1.00 87.19 86 ARG A O 1
ATOM 668 N N . PHE A 1 87 ? -18.700 -1.212 12.253 1.00 87.00 87 PHE A N 1
ATOM 669 C CA . PHE A 1 87 ? -19.803 -0.920 11.329 1.00 87.00 87 PHE A CA 1
ATOM 670 C C . PHE A 1 87 ? -20.344 -2.139 10.576 1.00 87.00 87 PHE A C 1
ATOM 672 O O . PHE A 1 87 ? -21.483 -2.085 10.122 1.00 87.00 87 PHE A O 1
ATOM 679 N N . VAL A 1 88 ? -19.555 -3.208 10.422 1.00 88.88 88 VAL A N 1
ATOM 680 C CA . VAL A 1 88 ? -19.963 -4.398 9.660 1.00 88.88 88 VAL A CA 1
ATOM 681 C C . VAL A 1 88 ? -20.231 -5.561 10.603 1.00 88.88 88 VAL A C 1
ATOM 683 O O . VAL A 1 88 ? -21.382 -5.842 10.912 1.00 88.88 88 VAL A O 1
ATOM 686 N N . ASP A 1 89 ? -19.172 -6.225 11.060 1.00 91.38 89 ASP A N 1
ATOM 687 C CA . ASP A 1 89 ? -19.243 -7.339 11.999 1.00 91.38 89 ASP A CA 1
ATOM 688 C C . ASP A 1 89 ? -17.838 -7.675 12.529 1.00 91.38 89 ASP A C 1
ATOM 690 O O . ASP A 1 89 ? -16.816 -7.363 11.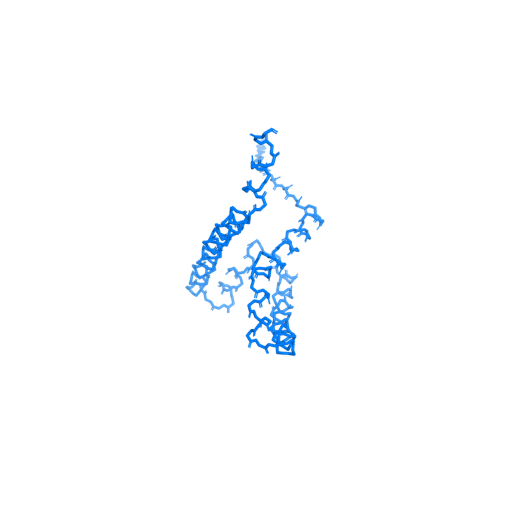901 1.00 91.38 89 ASP A O 1
ATOM 694 N N . ARG A 1 90 ? -17.767 -8.338 13.687 1.00 89.81 90 ARG A N 1
ATOM 695 C CA . ARG A 1 90 ? -16.500 -8.761 14.290 1.00 89.81 90 ARG A CA 1
ATOM 696 C C . ARG A 1 90 ? -15.805 -9.858 13.485 1.00 89.81 90 ARG A C 1
ATOM 698 O O . ARG A 1 90 ? -14.582 -9.804 13.363 1.00 89.81 90 ARG A O 1
ATOM 705 N N . ASP A 1 91 ? -16.546 -10.816 12.942 1.00 91.12 91 ASP A N 1
ATOM 706 C CA . ASP A 1 91 ? -15.974 -11.939 12.198 1.00 91.12 91 ASP A CA 1
ATOM 707 C C . ASP A 1 91 ? -15.474 -11.470 10.830 1.00 91.12 91 ASP A C 1
ATOM 709 O O . ASP A 1 91 ? -14.375 -11.826 10.394 1.00 91.12 91 ASP A O 1
ATOM 713 N N . PHE A 1 92 ? -16.213 -10.556 10.198 1.00 90.25 92 PHE A N 1
ATOM 714 C CA . PHE A 1 92 ? -15.784 -9.924 8.953 1.00 90.25 92 PHE A CA 1
ATOM 715 C C . PHE A 1 92 ? -14.503 -9.094 9.133 1.00 90.25 92 PHE A C 1
ATOM 717 O O . PHE A 1 92 ? -13.621 -9.112 8.273 1.00 90.25 92 PHE A O 1
ATOM 724 N N . ALA A 1 93 ? -14.331 -8.437 10.284 1.00 90.94 93 ALA A N 1
ATOM 725 C CA . ALA A 1 93 ? -13.103 -7.706 10.588 1.00 90.94 93 ALA A CA 1
ATOM 726 C C . ALA A 1 93 ? -11.861 -8.611 10.659 1.00 90.94 93 ALA A C 1
ATOM 728 O O . ALA A 1 93 ? -10.775 -8.189 10.255 1.00 90.94 93 ALA A O 1
ATOM 729 N N . VAL A 1 94 ? -12.004 -9.861 11.119 1.00 91.62 94 VAL A N 1
ATOM 730 C CA . VAL A 1 94 ? -10.900 -10.837 11.113 1.00 91.62 94 VAL A CA 1
ATOM 731 C C . VAL A 1 94 ? -10.518 -11.199 9.678 1.00 91.62 94 VAL A C 1
ATOM 733 O O . VAL A 1 94 ? -9.332 -11.198 9.347 1.00 91.62 94 VAL A O 1
ATOM 736 N N . VAL A 1 95 ? -11.503 -11.432 8.807 1.00 94.44 95 VAL A N 1
ATOM 737 C CA . VAL A 1 95 ? -11.264 -11.738 7.387 1.00 94.44 95 VAL A CA 1
ATOM 738 C C . VAL A 1 95 ? -10.546 -10.583 6.689 1.00 94.44 95 VAL A C 1
ATOM 740 O O . VAL A 1 95 ? -9.531 -10.802 6.027 1.00 94.44 95 VAL A O 1
ATOM 743 N N . VAL A 1 96 ? -11.016 -9.347 6.880 1.00 92.44 96 VAL A N 1
ATOM 744 C CA . VAL A 1 96 ? -10.385 -8.154 6.294 1.00 92.44 96 VAL A CA 1
ATOM 745 C C . VAL A 1 96 ? -8.964 -7.958 6.822 1.00 92.44 96 VAL A C 1
ATOM 747 O O . VAL A 1 96 ? -8.070 -7.629 6.047 1.00 92.44 96 VAL A O 1
ATOM 750 N N . CYS A 1 97 ? -8.718 -8.217 8.109 1.00 92.56 97 CYS A N 1
ATOM 751 C CA . CYS A 1 97 ? -7.376 -8.157 8.688 1.00 92.56 97 CYS A CA 1
ATOM 752 C C . CYS A 1 97 ? -6.410 -9.140 7.999 1.00 92.56 97 CYS A C 1
ATOM 754 O O . CYS A 1 97 ? -5.306 -8.757 7.603 1.00 92.56 97 CYS A O 1
ATOM 756 N N . VAL A 1 98 ? -6.841 -10.389 7.790 1.00 94.44 98 VAL A N 1
ATOM 757 C CA . VAL A 1 98 ? -6.036 -11.410 7.099 1.00 94.44 98 VAL A CA 1
ATOM 758 C C . VAL A 1 98 ? -5.820 -11.045 5.627 1.00 94.44 98 VAL A C 1
ATOM 760 O O . VAL A 1 98 ? -4.694 -11.135 5.137 1.00 94.44 98 VAL A O 1
ATOM 763 N N . ALA A 1 99 ? -6.855 -10.574 4.927 1.00 94.00 99 ALA A N 1
ATOM 764 C CA . ALA A 1 99 ? -6.749 -10.136 3.533 1.00 94.00 99 ALA A CA 1
ATOM 765 C C . ALA A 1 99 ? -5.802 -8.933 3.369 1.00 94.00 99 ALA A C 1
ATOM 767 O O . ALA A 1 99 ? -5.005 -8.875 2.427 1.00 94.00 99 ALA A O 1
ATOM 768 N N . TYR A 1 100 ? -5.844 -7.993 4.314 1.00 92.50 100 TYR A N 1
ATOM 769 C CA . TYR A 1 100 ? -4.950 -6.843 4.345 1.00 92.50 100 TYR A CA 1
ATOM 770 C C . TYR A 1 100 ? -3.495 -7.280 4.531 1.00 92.50 100 TYR A C 1
ATOM 772 O O . TYR A 1 100 ? -2.628 -6.891 3.750 1.00 92.50 100 TYR A O 1
ATOM 780 N N . TRP A 1 101 ? -3.228 -8.154 5.507 1.00 93.56 101 TRP A N 1
ATOM 781 C CA . TRP A 1 101 ? -1.895 -8.725 5.704 1.00 93.56 101 TRP A CA 1
ATOM 782 C C . TRP A 1 101 ? -1.391 -9.458 4.453 1.00 93.56 101 TRP A C 1
ATOM 784 O O . TRP A 1 101 ? -0.256 -9.243 4.025 1.00 93.56 101 TRP A O 1
ATOM 794 N N . TYR A 1 102 ? -2.246 -10.262 3.820 1.00 95.31 102 TYR A N 1
ATOM 795 C CA . TYR A 1 102 ? -1.906 -11.007 2.609 1.00 95.31 102 TYR A CA 1
ATOM 796 C C . TYR A 1 102 ? -1.538 -10.087 1.433 1.00 95.31 102 TYR A C 1
ATOM 798 O O . TYR A 1 102 ? -0.560 -10.340 0.727 1.00 95.31 102 TYR A O 1
ATOM 806 N N . THR A 1 103 ? -2.259 -8.975 1.267 1.00 93.12 103 THR A N 1
ATOM 807 C CA . THR A 1 103 ? -1.974 -7.964 0.234 1.00 93.12 103 THR A CA 1
ATOM 808 C C . THR A 1 103 ? -0.569 -7.377 0.401 1.00 93.12 103 THR A C 1
ATOM 810 O O . THR A 1 103 ? 0.194 -7.280 -0.566 1.00 93.12 103 THR A O 1
ATOM 813 N N . TRP A 1 104 ? -0.179 -7.048 1.636 1.00 91.56 104 TRP A N 1
ATOM 814 C CA . TRP A 1 104 ? 1.170 -6.560 1.931 1.00 91.56 104 TRP A CA 1
ATOM 815 C C . TRP A 1 104 ? 2.243 -7.638 1.758 1.00 91.56 104 TRP A C 1
ATOM 817 O O . TRP A 1 104 ? 3.323 -7.338 1.248 1.00 91.56 104 TRP A O 1
ATOM 827 N N . ALA A 1 105 ? 1.947 -8.893 2.105 1.00 95.44 105 ALA A N 1
ATOM 828 C CA . ALA A 1 105 ? 2.868 -10.011 1.912 1.00 95.44 105 ALA A CA 1
ATOM 829 C C . ALA A 1 105 ? 3.182 -10.255 0.423 1.00 95.44 105 ALA A C 1
ATOM 831 O O . ALA A 1 105 ? 4.353 -10.364 0.051 1.00 95.44 105 ALA A O 1
ATOM 832 N N . ILE A 1 106 ? 2.162 -10.268 -0.446 1.00 94.12 106 ILE A N 1
ATOM 833 C CA . ILE A 1 106 ? 2.361 -10.378 -1.902 1.00 94.12 106 ILE A CA 1
ATOM 834 C C . ILE A 1 106 ? 3.141 -9.178 -2.430 1.00 94.12 106 ILE A C 1
ATOM 836 O O . ILE A 1 106 ? 4.064 -9.347 -3.225 1.00 94.12 106 ILE A O 1
ATOM 840 N N . THR A 1 107 ? 2.795 -7.970 -1.982 1.00 90.75 107 THR A N 1
ATOM 841 C CA . THR A 1 107 ? 3.491 -6.750 -2.407 1.00 90.75 107 THR A CA 1
ATOM 842 C C . THR A 1 107 ? 4.980 -6.841 -2.082 1.00 90.75 107 THR A C 1
ATOM 844 O O . THR A 1 107 ? 5.813 -6.569 -2.941 1.00 90.75 107 THR A O 1
ATOM 847 N N . PHE A 1 108 ? 5.338 -7.312 -0.886 1.00 91.19 108 PHE A N 1
ATOM 848 C CA . PHE A 1 108 ? 6.732 -7.523 -0.501 1.00 91.19 108 PHE A CA 1
ATOM 849 C C . PHE A 1 108 ? 7.448 -8.549 -1.395 1.00 91.19 108 PHE A C 1
ATOM 851 O O . PHE A 1 108 ? 8.561 -8.295 -1.859 1.00 91.19 108 PHE A O 1
ATOM 858 N N . ALA A 1 109 ? 6.798 -9.671 -1.715 1.00 92.94 109 ALA A N 1
ATOM 859 C CA . ALA A 1 109 ? 7.347 -10.654 -2.650 1.00 92.94 109 ALA A CA 1
ATOM 860 C C . ALA A 1 109 ? 7.554 -10.062 -4.060 1.00 92.94 109 ALA A C 1
ATOM 862 O O . ALA A 1 109 ? 8.599 -10.272 -4.682 1.00 92.94 109 ALA A O 1
ATOM 863 N N . ALA A 1 110 ? 6.598 -9.264 -4.543 1.00 89.56 110 ALA A N 1
ATOM 864 C CA . ALA A 1 110 ? 6.692 -8.575 -5.826 1.00 89.56 110 ALA A CA 1
ATOM 865 C C . ALA A 1 110 ? 7.837 -7.546 -5.850 1.00 89.56 110 ALA A C 1
ATOM 867 O O . ALA A 1 110 ? 8.548 -7.444 -6.854 1.00 89.56 110 ALA A O 1
ATOM 868 N N . LEU A 1 111 ? 8.068 -6.829 -4.742 1.00 89.38 111 LEU A N 1
ATOM 869 C CA . LEU A 1 111 ? 9.200 -5.909 -4.590 1.00 89.38 111 LEU A CA 1
ATOM 870 C C . LEU A 1 111 ? 10.540 -6.645 -4.714 1.00 89.38 111 LEU A C 1
ATOM 872 O O . LEU A 1 111 ? 11.407 -6.194 -5.462 1.00 89.38 111 LEU A O 1
ATOM 876 N N . ILE A 1 112 ? 10.694 -7.799 -4.055 1.00 90.44 112 ILE A N 1
ATOM 877 C CA . ILE A 1 112 ? 11.915 -8.619 -4.139 1.00 90.44 112 ILE A CA 1
ATOM 878 C C . ILE A 1 112 ? 12.138 -9.126 -5.570 1.00 90.44 112 ILE A C 1
ATOM 880 O O . ILE A 1 112 ? 13.242 -9.005 -6.103 1.00 90.44 112 ILE A O 1
ATOM 884 N N . SER A 1 113 ? 11.093 -9.644 -6.224 1.00 89.56 113 SER A N 1
ATOM 885 C CA . SER A 1 113 ? 11.186 -10.107 -7.616 1.00 89.56 113 SER A CA 1
ATOM 886 C C . SER A 1 113 ? 11.590 -8.977 -8.567 1.00 89.56 113 SER A C 1
ATOM 888 O O . SER A 1 113 ? 12.400 -9.175 -9.473 1.00 89.56 113 SER A O 1
ATOM 890 N N . THR A 1 114 ? 11.039 -7.783 -8.354 1.00 87.81 114 THR A N 1
ATOM 891 C CA . THR A 1 114 ? 11.348 -6.597 -9.157 1.00 87.81 114 THR A CA 1
ATOM 892 C C . THR A 1 114 ? 12.791 -6.142 -8.937 1.00 87.81 114 THR A C 1
ATOM 894 O O . THR A 1 114 ? 13.499 -5.868 -9.905 1.00 87.81 114 THR A O 1
ATOM 897 N N . ALA A 1 115 ? 13.264 -6.133 -7.688 1.00 87.56 115 ALA A N 1
ATOM 898 C CA . ALA A 1 115 ? 14.650 -5.810 -7.357 1.00 87.56 115 ALA A CA 1
ATOM 899 C C . ALA A 1 115 ? 15.640 -6.770 -8.040 1.00 87.56 115 ALA A C 1
ATOM 901 O O . ALA A 1 115 ? 16.618 -6.319 -8.636 1.00 87.56 115 ALA A O 1
ATOM 902 N N . GLY A 1 116 ? 15.351 -8.077 -8.043 1.00 87.12 116 GLY A N 1
ATOM 903 C CA . GLY A 1 116 ? 16.150 -9.066 -8.776 1.00 87.12 116 GLY A CA 1
ATOM 904 C C . GLY A 1 116 ? 16.196 -8.804 -10.287 1.00 87.12 116 GLY A C 1
ATOM 905 O O . GLY A 1 116 ? 17.259 -8.905 -10.904 1.00 87.12 116 GLY A O 1
ATOM 906 N N . GLY A 1 117 ? 15.069 -8.399 -10.881 1.00 85.31 117 GLY A N 1
ATOM 907 C CA . GLY A 1 117 ? 14.998 -8.000 -12.291 1.00 85.31 117 GLY A CA 1
ATOM 908 C C . GLY A 1 117 ? 15.871 -6.784 -12.617 1.00 85.31 117 GLY A C 1
ATOM 909 O O . GLY A 1 117 ? 16.589 -6.794 -13.616 1.00 85.31 117 GLY A O 1
ATOM 910 N N . ILE A 1 118 ? 15.873 -5.773 -11.746 1.00 84.38 118 ILE A N 1
ATOM 911 C CA . ILE A 1 118 ? 16.695 -4.566 -11.913 1.00 84.38 118 ILE A CA 1
ATOM 912 C C . ILE A 1 118 ? 18.189 -4.905 -11.817 1.00 84.38 118 ILE A C 1
ATOM 914 O O . ILE A 1 118 ? 18.963 -4.481 -12.671 1.00 84.38 118 ILE A O 1
ATOM 918 N N . VAL A 1 119 ? 18.610 -5.711 -10.835 1.00 86.44 119 VAL A N 1
ATOM 919 C CA . VAL A 1 119 ? 20.020 -6.134 -10.708 1.00 86.44 119 VAL A CA 1
ATOM 920 C C . VAL A 1 119 ? 20.482 -6.891 -11.957 1.00 86.44 119 VAL A C 1
ATOM 922 O O . VAL A 1 119 ? 21.566 -6.629 -12.479 1.00 86.44 119 VAL A O 1
ATOM 925 N N . LYS A 1 120 ? 19.637 -7.780 -12.495 1.00 82.50 120 LYS A N 1
ATOM 926 C CA . LYS A 1 120 ? 19.922 -8.501 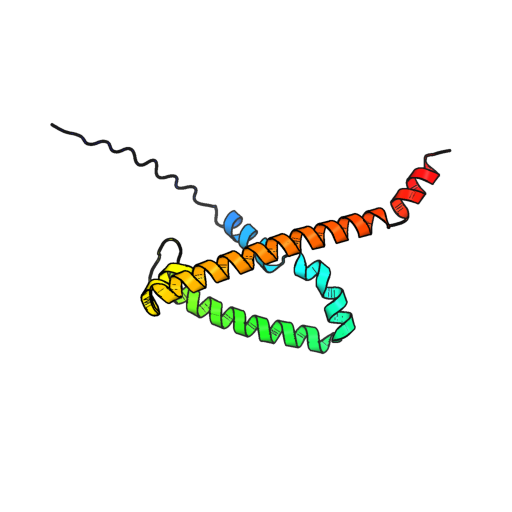-13.742 1.00 82.50 120 LYS A CA 1
ATOM 927 C C . LYS A 1 120 ? 20.023 -7.565 -14.951 1.00 82.50 120 LYS A C 1
ATOM 929 O O . LYS A 1 120 ? 20.888 -7.774 -15.797 1.00 82.50 120 LYS A O 1
ATOM 934 N N . TYR A 1 121 ? 19.164 -6.548 -15.038 1.00 81.94 121 TYR A N 1
ATOM 935 C CA . TYR A 1 121 ? 19.213 -5.543 -16.104 1.00 81.94 121 TYR A CA 1
ATOM 936 C C . TYR A 1 121 ? 20.565 -4.815 -16.138 1.00 81.94 121 TYR A C 1
ATOM 938 O O . TYR A 1 121 ? 21.165 -4.694 -17.204 1.00 81.94 121 TYR A O 1
ATOM 946 N N . TRP A 1 122 ? 21.083 -4.405 -14.977 1.00 79.69 122 TRP A N 1
ATOM 947 C CA . TRP A 1 122 ? 22.383 -3.733 -14.886 1.00 79.69 122 TRP A CA 1
ATOM 948 C C . TRP A 1 122 ? 23.561 -4.670 -15.168 1.00 79.69 122 TRP A C 1
ATOM 950 O O . TRP A 1 122 ? 24.467 -4.282 -15.902 1.00 79.69 122 TRP A O 1
ATOM 960 N N . ASN A 1 123 ? 23.531 -5.911 -14.668 1.00 74.12 123 ASN A N 1
ATOM 961 C CA . ASN A 1 123 ? 24.610 -6.879 -14.903 1.00 74.12 123 ASN A CA 1
ATOM 962 C C . ASN A 1 123 ? 24.708 -7.329 -16.375 1.00 74.12 123 ASN A C 1
ATOM 964 O O . ASN A 1 123 ? 25.793 -7.585 -16.875 1.00 74.12 123 ASN A O 1
ATOM 968 N N . ASN A 1 124 ? 23.582 -7.383 -17.093 1.00 61.78 124 ASN A N 1
ATOM 969 C CA . ASN A 1 124 ? 23.559 -7.688 -18.528 1.00 61.78 124 ASN A CA 1
ATOM 970 C C . ASN A 1 124 ? 23.829 -6.460 -19.418 1.00 61.78 124 ASN A C 1
ATOM 972 O O . ASN A 1 124 ? 23.904 -6.592 -20.643 1.00 61.78 124 ASN A O 1
ATOM 976 N N . SER A 1 125 ? 23.930 -5.256 -18.843 1.00 58.16 125 SER A N 1
ATOM 977 C CA . SER A 1 125 ? 24.306 -4.071 -19.605 1.00 58.16 125 SER A CA 1
ATOM 978 C C . SER A 1 125 ? 25.809 -4.142 -19.880 1.00 58.16 125 SER A C 1
ATOM 980 O O . SER A 1 125 ? 26.637 -4.078 -18.973 1.00 58.16 125 SER A O 1
ATOM 982 N N . LYS A 1 126 ? 26.167 -4.290 -21.157 1.00 55.50 126 LYS A N 1
ATOM 983 C CA . LYS A 1 126 ? 27.544 -4.435 -21.658 1.00 55.50 126 LYS A CA 1
ATOM 984 C C . LYS A 1 126 ? 28.532 -3.354 -21.190 1.00 55.50 126 LYS A C 1
ATOM 986 O O . LYS A 1 126 ? 29.719 -3.526 -21.410 1.00 55.50 126 LYS A O 1
ATOM 991 N N . ALA A 1 127 ? 28.072 -2.287 -20.530 1.00 53.62 127 ALA A N 1
ATOM 992 C CA . ALA A 1 127 ? 28.901 -1.241 -19.939 1.00 53.62 127 ALA A CA 1
ATOM 993 C C . ALA A 1 127 ? 29.841 -1.762 -18.834 1.00 53.62 127 ALA A C 1
ATOM 995 O O . ALA A 1 127 ? 30.960 -1.273 -18.719 1.00 53.62 127 ALA A O 1
ATOM 996 N N . ALA A 1 128 ? 29.430 -2.767 -18.051 1.00 52.62 128 ALA A N 1
ATOM 997 C CA . ALA A 1 128 ? 30.298 -3.361 -17.030 1.00 52.62 128 ALA A CA 1
ATOM 998 C C . ALA A 1 128 ? 31.401 -4.244 -17.645 1.00 52.62 128 ALA A C 1
ATOM 1000 O O . ALA A 1 128 ? 32.539 -4.211 -17.184 1.00 52.62 128 ALA A O 1
ATOM 1001 N N . GLU A 1 129 ? 31.096 -4.979 -18.720 1.00 53.22 129 GLU A N 1
ATOM 1002 C CA . GLU A 1 129 ? 32.088 -5.784 -19.446 1.00 53.22 129 GLU A CA 1
ATOM 1003 C C . GLU A 1 129 ? 33.051 -4.909 -20.262 1.00 53.22 129 GLU A C 1
ATOM 1005 O O . GLU A 1 129 ? 34.259 -5.133 -20.212 1.00 53.22 129 GLU A O 1
ATOM 1010 N N . THR A 1 130 ? 32.575 -3.869 -20.963 1.00 55.88 130 THR A N 1
ATOM 1011 C CA . THR A 1 130 ? 33.462 -2.994 -21.752 1.00 55.88 130 THR A CA 1
ATOM 1012 C C . THR A 1 130 ? 34.409 -2.161 -20.895 1.00 55.88 130 THR A C 1
ATOM 1014 O O . THR A 1 130 ? 35.553 -2.004 -21.295 1.00 55.88 130 THR A O 1
ATOM 1017 N N . LEU A 1 131 ? 34.005 -1.693 -19.706 1.00 56.44 131 LEU A N 1
ATOM 1018 C CA . LEU A 1 131 ? 34.918 -0.969 -18.807 1.00 56.44 131 LEU A CA 1
ATOM 1019 C C . LEU A 1 131 ? 36.020 -1.887 -18.256 1.00 56.44 131 LEU A C 1
ATOM 1021 O O . LEU A 1 131 ? 37.171 -1.478 -18.167 1.00 56.44 131 LEU A O 1
ATOM 1025 N N . VAL A 1 132 ? 35.707 -3.146 -17.936 1.00 58.84 132 VAL A N 1
ATOM 1026 C CA . VAL A 1 132 ? 36.725 -4.118 -17.502 1.00 58.84 132 VAL A CA 1
ATOM 1027 C C . VAL A 1 132 ? 37.686 -4.456 -18.639 1.00 58.84 132 VAL A C 1
ATOM 1029 O O . VAL A 1 132 ? 38.880 -4.585 -18.395 1.00 58.84 132 VAL A O 1
ATOM 1032 N N . HIS A 1 133 ? 37.202 -4.543 -19.879 1.00 54.41 133 HIS A N 1
ATOM 1033 C CA . HIS A 1 133 ? 38.079 -4.700 -21.036 1.00 54.41 133 HIS A CA 1
ATOM 1034 C C . HIS A 1 133 ? 38.931 -3.452 -21.306 1.00 54.41 133 HIS A C 1
ATOM 1036 O O . HIS A 1 133 ? 40.081 -3.614 -21.686 1.00 54.41 133 HIS A O 1
ATOM 1042 N N . GLU A 1 134 ? 38.421 -2.243 -21.061 1.00 54.94 134 GLU A N 1
ATOM 1043 C CA . GLU A 1 134 ? 39.117 -0.976 -21.332 1.00 54.94 134 GLU A CA 1
ATOM 1044 C C . GLU A 1 134 ? 40.175 -0.595 -20.279 1.00 54.94 134 GLU A C 1
ATOM 1046 O O . GLU A 1 134 ? 41.127 0.108 -20.604 1.00 54.94 134 GLU A O 1
ATOM 1051 N N . PHE A 1 135 ? 40.063 -1.103 -19.045 1.00 55.97 135 PHE A N 1
ATOM 1052 C CA . PHE A 1 135 ? 41.066 -0.937 -17.977 1.00 55.97 135 PHE A CA 1
ATOM 1053 C C . PHE A 1 135 ? 42.010 -2.145 -17.802 1.00 55.97 135 PHE A C 1
ATOM 1055 O O . PHE A 1 135 ? 42.847 -2.135 -16.899 1.00 55.97 135 PHE A O 1
ATOM 1062 N N . ALA A 1 136 ? 41.873 -3.197 -18.618 1.00 51.75 136 ALA A N 1
ATOM 1063 C CA . ALA A 1 136 ? 42.698 -4.411 -18.554 1.00 51.75 136 ALA A CA 1
ATOM 1064 C C . ALA A 1 136 ? 43.886 -4.430 -19.542 1.00 51.75 136 ALA A C 1
ATOM 1066 O O . ALA A 1 136 ? 44.510 -5.481 -19.711 1.00 51.75 136 ALA A O 1
ATOM 1067 N N . TYR A 1 137 ? 44.225 -3.293 -20.159 1.00 46.16 137 TYR A N 1
ATOM 1068 C CA . TYR A 1 137 ? 45.476 -3.076 -20.896 1.00 46.16 137 TYR A CA 1
ATOM 1069 C C . TYR A 1 137 ? 46.164 -1.776 -20.472 1.00 46.16 137 TYR A C 1
ATOM 1071 O O . TYR A 1 137 ? 45.489 -0.724 -20.437 1.00 46.16 137 TYR A O 1
#

Secondary structure (DSSP, 8-state):
----------------HHHHHHHHHHHHHHHHHHHHHHHHHHHH-HHHHHHHHHHHHHHHHHHHHHHHHHHHHS--SSHHHHHHHHHT-HHHHHHHHHHHHHHHHHHHHHHHHHHHHHHHHHHTSTHHHHHHHHT--

InterPro domains:
  IPR004841 Amino acid permease/SLC12A domain [PF00324] (20-127)